Protein AF-A0A918MI54-F1 (afdb_monomer_lite)

pLDDT: mean 80.26, std 11.59, range [43.91, 94.25]

Structure (mmCIF, N/CA/C/O backbone):
data_AF-A0A918MI54-F1
#
_entry.id   AF-A0A918MI54-F1
#
loop_
_atom_site.group_PDB
_atom_site.id
_atom_site.type_symbol
_atom_site.label_atom_id
_atom_site.label_alt_id
_atom_site.label_comp_id
_atom_site.label_asym_id
_atom_site.label_entity_id
_atom_site.label_seq_id
_atom_site.pdbx_PDB_ins_code
_atom_site.Cartn_x
_atom_site.Cartn_y
_atom_site.Cartn_z
_atom_site.occupancy
_atom_site.B_iso_or_equiv
_atom_site.auth_seq_id
_atom_site.auth_comp_id
_atom_site.auth_asym_id
_atom_site.auth_atom_id
_atom_site.pdbx_PDB_model_num
ATOM 1 N N . MET A 1 1 ? -8.573 -11.934 -13.519 1.00 43.91 1 MET A N 1
ATOM 2 C CA . MET A 1 1 ? -7.963 -10.704 -12.968 1.00 43.91 1 MET A CA 1
ATOM 3 C C . MET A 1 1 ? -8.972 -10.067 -12.019 1.00 43.91 1 MET A C 1
ATOM 5 O O . MET A 1 1 ? -9.834 -9.338 -12.474 1.00 43.91 1 MET A O 1
ATOM 9 N N . THR A 1 2 ? -8.944 -10.415 -10.734 1.00 51.41 2 THR A N 1
ATOM 10 C CA . THR A 1 2 ? -9.939 -9.977 -9.725 1.00 51.41 2 THR A CA 1
ATOM 11 C C . THR A 1 2 ? -9.259 -9.329 -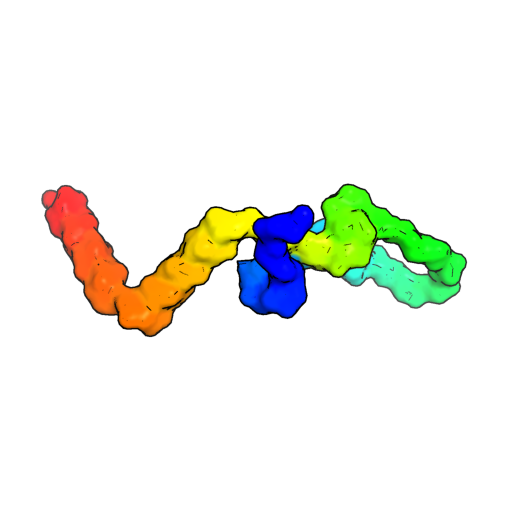8.513 1.00 51.41 2 THR A C 1
ATOM 13 O O . THR A 1 2 ? -9.726 -9.442 -7.385 1.00 51.41 2 THR A O 1
ATOM 16 N N . GLY A 1 3 ? -8.110 -8.686 -8.741 1.00 53.47 3 GLY A N 1
ATOM 17 C CA . GLY A 1 3 ? -7.395 -7.920 -7.722 1.00 53.47 3 GLY A CA 1
ATOM 18 C C . GLY A 1 3 ? -7.811 -6.444 -7.731 1.00 53.47 3 GLY A C 1
ATOM 19 O O . GLY A 1 3 ? -8.247 -5.950 -8.774 1.00 53.47 3 GLY A O 1
ATOM 20 N N . PRO A 1 4 ? -7.681 -5.736 -6.596 1.00 58.22 4 PRO A N 1
ATOM 21 C CA . PRO A 1 4 ? -7.939 -4.302 -6.517 1.00 58.22 4 PRO A CA 1
ATOM 22 C C . PRO A 1 4 ? -7.089 -3.538 -7.538 1.00 58.22 4 PRO A C 1
ATOM 24 O O . PRO A 1 4 ? -5.927 -3.865 -7.779 1.00 58.22 4 PRO A O 1
ATOM 27 N N . THR A 1 5 ? -7.694 -2.532 -8.170 1.00 63.84 5 THR A N 1
ATOM 28 C CA . THR A 1 5 ? -7.025 -1.742 -9.205 1.00 63.84 5 THR A CA 1
ATOM 29 C C . THR A 1 5 ? -5.830 -0.977 -8.613 1.00 63.84 5 THR A C 1
ATOM 31 O O . THR A 1 5 ? -5.978 -0.348 -7.557 1.00 63.84 5 THR A O 1
ATOM 34 N N . PRO A 1 6 ? -4.656 -0.995 -9.275 1.00 65.69 6 PRO A N 1
ATOM 35 C CA . PRO A 1 6 ? -3.466 -0.294 -8.798 1.00 65.69 6 PRO A CA 1
ATOM 36 C C . PRO A 1 6 ? -3.594 1.234 -8.886 1.00 65.69 6 PRO A C 1
ATOM 38 O O . PRO A 1 6 ? -2.773 1.948 -8.322 1.00 65.69 6 PRO A O 1
ATOM 41 N N . TYR A 1 7 ? -4.621 1.737 -9.578 1.00 71.69 7 TYR A N 1
ATOM 42 C CA . TYR A 1 7 ? -4.855 3.168 -9.787 1.00 71.69 7 TYR A CA 1
ATOM 43 C C . TYR A 1 7 ? -5.583 3.858 -8.622 1.00 71.69 7 TYR A C 1
ATOM 45 O O . TYR A 1 7 ? -5.751 5.074 -8.643 1.00 71.69 7 TYR A O 1
ATOM 53 N N . LEU A 1 8 ? -6.032 3.106 -7.612 1.00 77.62 8 LEU A N 1
ATOM 54 C CA . LEU A 1 8 ? -6.627 3.673 -6.403 1.00 77.62 8 LEU A CA 1
ATOM 55 C C . LEU A 1 8 ? -5.543 3.981 -5.366 1.00 77.62 8 LEU A C 1
ATOM 57 O O . LEU A 1 8 ? -4.666 3.160 -5.090 1.00 77.62 8 LEU A O 1
ATOM 61 N N . HIS 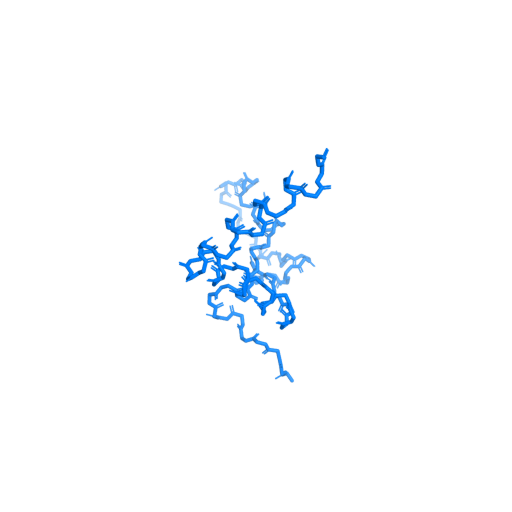A 1 9 ? -5.634 5.169 -4.769 1.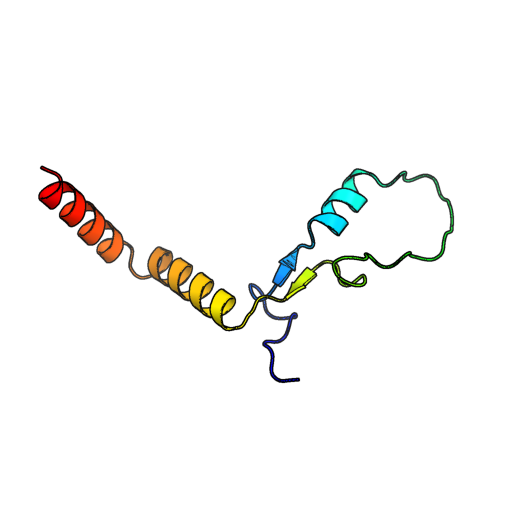00 77.19 9 HIS A N 1
ATOM 62 C CA . HIS A 1 9 ? -4.721 5.605 -3.719 1.00 77.19 9 HIS A CA 1
ATOM 63 C C . HIS A 1 9 ? -4.744 4.631 -2.529 1.00 77.19 9 HIS A C 1
ATOM 65 O O . HIS A 1 9 ? -5.813 4.257 -2.051 1.00 77.19 9 HIS A O 1
ATOM 71 N N . GLY A 1 10 ? -3.562 4.236 -2.047 1.00 81.12 10 GLY A N 1
ATOM 72 C CA . GLY A 1 10 ? -3.408 3.298 -0.929 1.00 81.12 10 GLY A CA 1
ATOM 73 C C . GLY A 1 10 ? -3.432 1.811 -1.307 1.00 81.12 10 GLY A C 1
ATOM 74 O O . GLY A 1 10 ? -3.245 0.977 -0.426 1.00 81.12 10 GLY A O 1
ATOM 75 N N . ASN A 1 11 ? -3.605 1.463 -2.589 1.00 88.88 11 ASN A N 1
ATOM 76 C CA . ASN A 1 11 ? -3.597 0.065 -3.046 1.00 88.88 11 ASN A CA 1
ATOM 77 C C . ASN A 1 11 ? -2.223 -0.454 -3.480 1.00 88.88 11 ASN A C 1
ATOM 79 O O . ASN A 1 11 ? -2.087 -1.643 -3.772 1.00 88.88 11 ASN A O 1
ATOM 83 N N . CYS A 1 12 ? -1.219 0.413 -3.559 1.00 90.88 12 CYS A N 1
ATOM 84 C CA . CYS A 1 12 ? 0.133 0.043 -3.950 1.00 90.88 12 CYS A CA 1
ATOM 85 C C . CYS A 1 12 ? 1.154 0.735 -3.055 1.00 90.88 12 CYS A C 1
ATOM 87 O O . CYS A 1 12 ? 0.930 1.868 -2.631 1.00 90.88 12 CYS A O 1
ATOM 89 N N . ASP A 1 13 ? 2.297 0.082 -2.875 1.00 91.31 13 ASP A N 1
ATOM 90 C CA . ASP A 1 13 ? 3.499 0.702 -2.326 1.00 91.31 13 ASP A CA 1
ATOM 91 C C . ASP A 1 13 ? 4.434 1.139 -3.463 1.00 91.31 13 ASP A C 1
ATOM 93 O O . ASP A 1 13 ? 4.457 0.501 -4.527 1.00 91.31 13 ASP A O 1
ATOM 97 N N . PRO A 1 14 ? 5.222 2.213 -3.284 1.00 89.75 14 PRO A N 1
ATOM 98 C CA . PRO A 1 14 ? 6.273 2.540 -4.232 1.00 89.75 14 PRO A CA 1
ATOM 99 C C . PRO A 1 14 ? 7.306 1.408 -4.292 1.00 89.75 14 PRO A C 1
ATOM 101 O O . PRO A 1 14 ? 7.588 0.710 -3.316 1.00 89.75 14 PRO A O 1
ATOM 104 N N . CYS A 1 15 ? 7.872 1.183 -5.475 1.00 90.69 15 CYS A N 1
ATOM 105 C CA . CYS A 1 15 ? 8.915 0.181 -5.631 1.00 90.69 15 CYS A CA 1
ATOM 106 C C . CYS A 1 15 ? 10.249 0.735 -5.116 1.00 90.69 15 CYS A C 1
ATOM 108 O O . CYS A 1 15 ? 10.899 1.504 -5.823 1.00 90.69 15 CYS A O 1
ATOM 110 N N . ALA A 1 16 ? 10.704 0.259 -3.955 1.00 91.19 16 ALA A N 1
ATOM 111 C CA . ALA A 1 16 ? 11.976 0.673 -3.352 1.00 91.19 16 ALA A CA 1
ATOM 112 C C . ALA A 1 16 ? 13.180 0.533 -4.308 1.00 91.19 16 ALA A C 1
ATOM 114 O O . ALA A 1 16 ? 14.054 1.392 -4.358 1.00 91.19 16 ALA A O 1
ATOM 115 N N . ALA A 1 17 ? 13.210 -0.508 -5.151 1.00 89.69 17 ALA A N 1
ATOM 116 C CA . ALA A 1 17 ? 14.269 -0.672 -6.153 1.00 89.69 17 ALA A CA 1
ATOM 117 C C . ALA A 1 17 ? 14.254 0.431 -7.228 1.00 89.69 17 ALA A C 1
ATOM 119 O O . ALA A 1 17 ? 15.302 0.806 -7.752 1.00 89.69 17 ALA A O 1
ATOM 120 N N . CYS A 1 18 ? 13.073 0.943 -7.583 1.00 86.00 18 CYS A N 1
ATOM 121 C CA . CYS A 1 18 ? 12.949 2.082 -8.487 1.00 86.00 18 CYS A CA 1
ATOM 122 C C . CYS A 1 18 ? 13.308 3.399 -7.796 1.00 86.00 18 CYS A C 1
ATOM 124 O O . CYS A 1 18 ? 13.903 4.248 -8.451 1.00 86.00 18 CYS A O 1
ATOM 126 N N . GLU A 1 19 ? 12.982 3.566 -6.515 1.00 85.88 19 GLU A N 1
ATOM 127 C CA . GLU A 1 19 ? 13.389 4.737 -5.727 1.00 85.88 19 GLU A CA 1
ATOM 128 C C . GLU A 1 19 ? 14.917 4.819 -5.620 1.00 85.88 19 GLU A C 1
ATOM 130 O O . GLU A 1 19 ? 15.498 5.824 -6.018 1.00 85.88 19 GLU A O 1
ATOM 135 N N . LEU A 1 20 ? 15.579 3.710 -5.278 1.00 84.38 20 LEU A N 1
ATOM 136 C CA . LEU A 1 20 ? 17.045 3.612 -5.249 1.00 84.38 20 LEU A CA 1
ATOM 137 C C . LEU A 1 20 ? 17.691 3.892 -6.616 1.00 84.38 20 LEU A C 1
ATOM 139 O O . LEU A 1 20 ? 18.730 4.543 -6.705 1.00 84.38 20 LEU A O 1
ATOM 143 N N . ARG A 1 21 ? 17.081 3.423 -7.717 1.00 75.81 21 ARG A N 1
ATOM 144 C CA . ARG A 1 21 ? 17.574 3.735 -9.071 1.00 75.81 21 ARG A CA 1
ATOM 145 C C . ARG A 1 21 ? 17.478 5.223 -9.406 1.00 75.81 21 ARG A C 1
ATOM 147 O O . ARG A 1 21 ? 18.307 5.687 -10.178 1.00 75.81 21 ARG A O 1
ATOM 154 N N . ARG A 1 22 ? 16.489 5.952 -8.875 1.00 66.88 22 ARG A N 1
ATOM 155 C CA . ARG A 1 22 ? 16.347 7.401 -9.105 1.00 66.88 22 ARG A CA 1
ATOM 156 C C . ARG A 1 22 ? 17.435 8.199 -8.390 1.00 66.88 22 ARG A C 1
ATOM 158 O O . ARG A 1 22 ? 17.894 9.187 -8.944 1.00 66.88 22 ARG A O 1
ATOM 165 N N . GLU A 1 23 ? 17.875 7.754 -7.215 1.00 60.56 23 GLU A N 1
ATOM 166 C CA . GLU A 1 23 ? 18.969 8.391 -6.463 1.00 60.56 23 GLU A CA 1
ATOM 167 C C . GLU A 1 23 ? 20.338 8.218 -7.143 1.00 60.56 23 GLU A C 1
ATOM 169 O O . GLU A 1 23 ? 21.206 9.078 -7.032 1.00 60.56 23 GLU A O 1
ATOM 174 N N . MET A 1 24 ? 20.519 7.115 -7.872 1.00 61.75 24 MET A N 1
ATOM 175 C CA . MET A 1 24 ? 21.794 6.709 -8.481 1.00 61.75 24 MET A CA 1
ATOM 176 C C . MET A 1 24 ? 21.896 7.029 -9.981 1.00 61.75 24 MET A C 1
ATOM 178 O O . MET A 1 24 ? 22.831 6.577 -10.646 1.00 61.75 24 MET A O 1
ATOM 182 N N . GLN A 1 25 ? 20.921 7.737 -10.559 1.00 62.81 25 GLN A N 1
ATOM 183 C CA . GLN A 1 25 ? 20.915 8.010 -11.994 1.00 62.81 25 GLN A CA 1
ATOM 184 C C . GLN A 1 25 ? 21.918 9.113 -12.348 1.00 62.81 25 GLN A C 1
ATOM 186 O O . GLN A 1 25 ? 21.681 10.294 -12.108 1.00 62.81 25 GLN A O 1
ATOM 191 N N . ASP A 1 26 ? 23.024 8.702 -12.971 1.00 59.22 26 ASP A N 1
ATOM 192 C CA . ASP A 1 26 ? 23.890 9.583 -13.753 1.00 59.22 26 ASP A CA 1
ATOM 193 C C . ASP A 1 26 ? 23.034 10.311 -14.806 1.00 59.22 26 ASP A C 1
ATOM 195 O O . ASP A 1 26 ? 22.375 9.679 -15.637 1.00 59.22 26 ASP A O 1
ATOM 199 N N . THR A 1 27 ? 22.987 11.641 -14.718 1.00 67.31 27 THR A N 1
ATOM 200 C CA . THR A 1 27 ? 22.190 12.509 -15.597 1.00 67.31 27 THR A CA 1
ATOM 201 C C . THR A 1 27 ? 22.879 12.780 -16.932 1.00 67.31 27 TH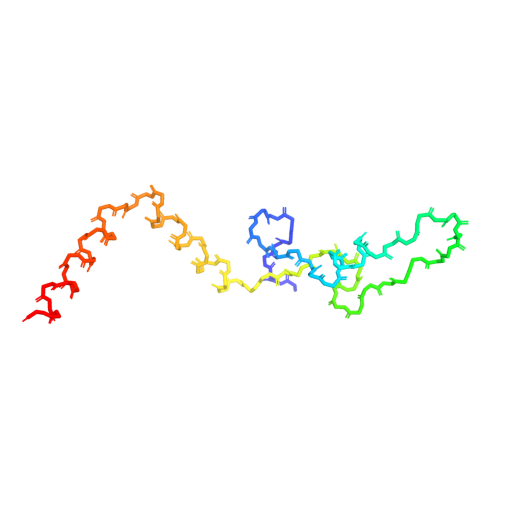R A C 1
ATOM 203 O O . THR A 1 27 ? 22.313 13.477 -17.780 1.00 67.31 27 THR A O 1
ATOM 206 N N . ALA A 1 28 ? 24.079 12.228 -17.148 1.00 69.44 28 ALA A N 1
ATOM 207 C CA . ALA A 1 28 ? 24.749 12.294 -18.432 1.00 69.44 28 ALA A CA 1
ATOM 208 C C . ALA A 1 28 ? 23.844 11.714 -19.540 1.00 69.44 28 ALA A C 1
ATOM 210 O O . ALA A 1 28 ? 23.276 10.626 -19.385 1.00 69.44 28 ALA A O 1
ATOM 211 N N . PRO A 1 29 ? 23.692 12.414 -20.678 1.00 61.12 29 PRO A N 1
ATOM 212 C CA . PRO A 1 29 ? 22.801 12.003 -21.754 1.00 61.12 29 PRO A CA 1
ATOM 213 C C . PRO A 1 29 ? 23.371 10.781 -22.482 1.00 61.12 29 PRO A C 1
ATOM 215 O O . PRO A 1 29 ? 24.044 10.889 -23.504 1.00 61.12 29 PRO A O 1
ATOM 218 N N . ILE A 1 30 ? 23.084 9.593 -21.957 1.00 70.19 30 ILE A N 1
ATOM 219 C CA . ILE A 1 30 ? 23.333 8.325 -22.633 1.00 70.19 30 ILE A CA 1
ATOM 220 C C . ILE A 1 30 ? 21.976 7.746 -23.015 1.00 70.19 30 ILE A C 1
ATOM 222 O O . ILE A 1 30 ? 21.236 7.231 -22.178 1.00 70.19 30 ILE A O 1
ATOM 226 N N . ILE A 1 31 ? 21.642 7.828 -24.302 1.00 67.31 31 ILE A N 1
ATOM 227 C CA . ILE A 1 31 ? 20.411 7.244 -24.835 1.00 67.31 31 ILE A CA 1
ATOM 228 C C . ILE A 1 31 ? 20.568 5.719 -24.798 1.00 67.31 31 ILE A C 1
ATOM 230 O O . ILE A 1 31 ? 21.266 5.127 -25.619 1.00 67.31 31 ILE A O 1
ATOM 234 N N . ARG A 1 32 ? 19.936 5.076 -23.813 1.00 66.44 32 ARG A N 1
ATOM 235 C CA . ARG A 1 32 ? 19.819 3.616 -23.707 1.00 66.44 32 ARG A CA 1
ATOM 236 C C . ARG A 1 32 ? 18.348 3.236 -23.688 1.00 66.44 32 ARG A C 1
ATOM 238 O O . ARG A 1 32 ? 17.519 3.980 -23.164 1.00 66.44 32 ARG A O 1
ATOM 245 N N . ALA A 1 33 ? 18.029 2.060 -24.224 1.00 70.12 33 ALA A N 1
ATOM 246 C CA . ALA A 1 33 ? 16.697 1.497 -24.062 1.00 70.12 33 ALA A CA 1
ATOM 247 C C . ALA A 1 33 ? 16.379 1.352 -22.557 1.00 70.12 33 ALA A C 1
ATOM 249 O O . ALA A 1 33 ? 17.252 0.918 -21.794 1.00 70.12 33 ALA A O 1
ATOM 250 N N . PRO A 1 34 ? 15.165 1.714 -22.106 1.00 72.19 34 PRO A N 1
ATOM 251 C CA . PRO A 1 34 ? 14.796 1.589 -20.705 1.00 72.19 34 PRO A CA 1
ATOM 252 C C . PRO A 1 34 ? 14.803 0.113 -20.298 1.00 72.19 34 PRO A C 1
ATOM 254 O O . PRO A 1 34 ? 14.034 -0.694 -20.816 1.00 72.19 34 PRO A O 1
ATOM 257 N N . ILE A 1 35 ? 15.680 -0.245 -19.358 1.00 81.19 35 ILE A N 1
ATOM 258 C CA . ILE A 1 35 ? 15.734 -1.598 -18.798 1.00 81.19 35 ILE A CA 1
ATOM 259 C C . ILE A 1 35 ? 14.631 -1.711 -17.737 1.00 81.19 35 ILE A C 1
ATOM 261 O O . ILE A 1 35 ? 14.708 -1.000 -16.722 1.00 81.19 35 ILE A O 1
ATOM 265 N N . PRO A 1 36 ? 13.625 -2.590 -17.917 1.00 84.38 36 PRO A N 1
ATOM 266 C CA . PRO A 1 36 ? 12.555 -2.740 -16.941 1.00 84.38 36 PRO A CA 1
ATOM 267 C C . PRO A 1 36 ? 13.126 -3.163 -15.583 1.00 84.38 36 PRO A C 1
ATOM 269 O O . PRO A 1 36 ? 14.119 -3.884 -15.483 1.00 84.38 36 PRO A O 1
ATOM 272 N N . CYS A 1 37 ? 12.519 -2.675 -14.503 1.00 87.31 37 CYS A N 1
ATOM 273 C CA . CYS A 1 37 ? 12.924 -3.066 -13.158 1.00 87.31 37 CYS A CA 1
ATOM 274 C C . CYS A 1 37 ? 12.548 -4.532 -12.910 1.00 87.31 37 CYS A C 1
ATOM 276 O O . CYS A 1 37 ? 11.382 -4.887 -13.061 1.00 87.31 37 CYS A O 1
ATOM 278 N N . ASN A 1 38 ? 13.498 -5.353 -12.458 1.00 90.69 38 ASN A N 1
ATOM 279 C CA . ASN A 1 38 ? 13.263 -6.776 -12.173 1.00 90.69 38 ASN A CA 1
ATOM 280 C C . ASN A 1 38 ? 12.238 -7.014 -11.052 1.00 90.69 38 ASN A C 1
ATOM 282 O O . ASN A 1 38 ? 11.677 -8.098 -10.961 1.00 90.69 38 ASN A O 1
ATOM 286 N N . VAL A 1 39 ? 11.995 -6.011 -10.201 1.00 91.69 39 VAL A N 1
ATOM 287 C CA . VAL A 1 39 ? 11.076 -6.118 -9.060 1.00 91.69 39 VAL A CA 1
ATOM 288 C C . VAL A 1 39 ? 9.642 -5.768 -9.466 1.00 91.69 39 VAL A C 1
ATOM 290 O O . VAL A 1 39 ? 8.731 -6.563 -9.275 1.00 91.69 39 VAL A O 1
ATOM 293 N N . CYS A 1 40 ? 9.417 -4.588 -10.053 1.00 89.06 40 CYS A N 1
ATOM 294 C CA . CYS A 1 40 ? 8.064 -4.124 -10.400 1.00 89.06 40 CYS A CA 1
ATOM 295 C C . CYS A 1 40 ? 7.685 -4.320 -11.879 1.00 89.06 40 CYS A C 1
ATOM 297 O O . CYS A 1 40 ? 6.559 -4.004 -12.278 1.00 89.06 40 CYS A O 1
ATOM 299 N N . GLY A 1 41 ? 8.611 -4.801 -12.712 1.00 88.50 41 GLY A N 1
ATOM 300 C CA . GLY A 1 41 ? 8.432 -4.918 -14.162 1.00 88.50 41 GLY A CA 1
ATOM 301 C C . GLY A 1 41 ? 8.375 -3.568 -14.883 1.00 88.50 41 GLY A C 1
ATOM 302 O O . GLY A 1 41 ? 7.787 -3.476 -15.951 1.00 88.50 41 GLY A O 1
ATOM 303 N N . GLY A 1 42 ? 8.920 -2.504 -14.283 1.00 85.50 42 GLY A N 1
ATOM 304 C CA . GLY A 1 42 ? 8.877 -1.144 -14.840 1.00 85.50 42 GLY A CA 1
ATOM 305 C C . GLY A 1 42 ? 7.634 -0.322 -14.475 1.00 85.50 42 GLY A C 1
ATOM 306 O O . GLY A 1 42 ? 7.511 0.808 -14.930 1.00 85.50 42 GLY A O 1
ATOM 307 N N . ARG A 1 43 ? 6.738 -0.838 -13.622 1.00 86.31 43 ARG A N 1
ATOM 308 C CA . ARG A 1 43 ? 5.537 -0.108 -13.168 1.00 86.31 43 ARG A CA 1
ATOM 309 C C . ARG A 1 43 ? 5.830 1.018 -12.174 1.00 86.31 43 ARG A C 1
ATOM 311 O O . ARG A 1 43 ? 5.078 1.977 -12.100 1.00 86.31 43 ARG A O 1
ATOM 318 N N . GLY A 1 44 ? 6.912 0.902 -11.405 1.00 86.31 44 GLY A N 1
ATOM 319 C CA . GLY A 1 44 ? 7.284 1.864 -10.358 1.00 86.31 44 GLY A CA 1
ATOM 320 C C . GLY A 1 44 ? 6.554 1.674 -9.024 1.00 86.31 44 GLY A C 1
ATOM 321 O O . GLY A 1 44 ? 6.953 2.275 -8.033 1.00 86.31 44 GLY A O 1
ATOM 322 N N . TYR A 1 45 ? 5.557 0.794 -8.971 1.00 89.56 45 TYR A N 1
ATOM 323 C CA . TYR A 1 45 ? 4.784 0.459 -7.776 1.00 89.56 45 TYR A CA 1
ATOM 324 C C . TYR A 1 45 ? 4.563 -1.054 -7.666 1.00 89.56 45 TYR A C 1
ATOM 326 O O . TYR A 1 45 ? 4.660 -1.789 -8.656 1.00 89.56 45 TYR A O 1
ATOM 334 N N . LEU A 1 46 ? 4.275 -1.509 -6.450 1.00 90.88 46 LEU A N 1
ATOM 335 C CA . LEU A 1 46 ? 3.963 -2.889 -6.103 1.00 90.88 46 LEU A CA 1
ATOM 336 C C . LEU A 1 46 ? 2.535 -2.957 -5.546 1.00 90.88 46 LEU A C 1
ATOM 338 O O . LEU A 1 46 ? 2.249 -2.289 -4.553 1.00 90.88 46 LEU A O 1
ATOM 342 N N . PRO A 1 47 ? 1.626 -3.725 -6.174 1.00 89.81 47 PRO A N 1
ATOM 343 C CA . PRO A 1 47 ? 0.252 -3.827 -5.707 1.00 89.81 47 PRO A CA 1
ATOM 344 C C . PRO A 1 47 ? 0.185 -4.577 -4.377 1.00 89.81 47 PRO A C 1
ATOM 346 O O . PRO A 1 47 ? 0.841 -5.604 -4.188 1.00 89.81 47 PRO A O 1
ATOM 349 N N . LEU A 1 48 ? -0.653 -4.080 -3.476 1.00 90.56 48 LEU A N 1
ATOM 350 C CA . LEU A 1 48 ? -0.962 -4.733 -2.215 1.00 90.56 48 LEU A CA 1
ATOM 351 C C . LEU A 1 48 ? -2.002 -5.834 -2.417 1.00 90.56 48 LEU A C 1
ATOM 353 O O . LEU A 1 48 ? -2.840 -5.794 -3.323 1.00 90.56 48 LEU A O 1
ATOM 357 N N . SER A 1 49 ? -1.979 -6.823 -1.526 1.00 90.62 49 SER A N 1
ATOM 358 C CA . SER A 1 49 ? -3.069 -7.791 -1.447 1.00 90.62 49 SER A CA 1
ATOM 359 C C . SER A 1 49 ? -4.341 -7.117 -0.924 1.00 90.62 49 SER A C 1
ATOM 361 O O . SER A 1 49 ? -4.278 -6.156 -0.155 1.00 90.62 49 SER A O 1
ATOM 363 N N . ALA A 1 50 ? -5.511 -7.652 -1.280 1.00 90.62 50 ALA A N 1
ATOM 364 C CA . ALA A 1 50 ? -6.783 -7.149 -0.756 1.00 90.62 50 ALA A CA 1
ATOM 365 C C . ALA A 1 50 ? -6.827 -7.168 0.785 1.00 90.62 50 ALA A C 1
ATOM 367 O O . ALA A 1 50 ? -7.323 -6.227 1.398 1.00 90.62 50 ALA A O 1
ATOM 368 N N . ALA A 1 51 ? -6.259 -8.207 1.410 1.00 93.50 51 ALA A N 1
ATOM 369 C CA . ALA A 1 51 ? -6.178 -8.319 2.865 1.00 93.50 51 ALA A CA 1
ATOM 370 C C . ALA A 1 51 ? -5.331 -7.197 3.488 1.00 93.50 51 ALA A C 1
ATOM 372 O O . ALA A 1 51 ? -5.728 -6.614 4.495 1.00 93.50 51 ALA A O 1
ATOM 373 N N . GLU A 1 52 ? -4.196 -6.864 2.871 1.00 93.75 52 GLU A N 1
ATOM 374 C CA . GLU A 1 52 ? -3.322 -5.793 3.352 1.00 93.75 52 GLU A CA 1
ATOM 375 C C . GLU A 1 52 ? -3.967 -4.413 3.178 1.00 93.75 52 GLU A C 1
ATOM 377 O O . GLU A 1 52 ? -3.907 -3.592 4.091 1.00 93.75 52 GLU A O 1
ATOM 382 N N . ILE A 1 53 ? -4.662 -4.183 2.059 1.00 92.50 53 ILE A N 1
ATOM 383 C CA . ILE A 1 53 ? -5.424 -2.947 1.827 1.00 92.50 53 ILE A CA 1
ATOM 384 C C . ILE A 1 53 ? -6.461 -2.758 2.933 1.00 92.50 53 ILE A C 1
ATOM 386 O O . ILE A 1 53 ? -6.440 -1.743 3.625 1.00 92.50 53 ILE A O 1
ATOM 390 N N . VAL A 1 54 ? -7.316 -3.762 3.164 1.00 92.69 54 VAL A N 1
ATOM 391 C CA . VAL A 1 54 ? -8.348 -3.704 4.213 1.00 92.69 54 VAL A CA 1
ATOM 392 C C . VAL A 1 54 ? -7.720 -3.460 5.583 1.00 92.69 54 VAL A C 1
ATOM 394 O O . VAL A 1 54 ? -8.192 -2.604 6.331 1.00 92.69 54 VAL A O 1
ATOM 397 N N . ARG A 1 55 ? -6.633 -4.169 5.908 1.00 94.25 55 ARG A N 1
ATOM 398 C CA . ARG A 1 55 ? -5.926 -4.002 7.180 1.00 94.25 55 ARG A CA 1
ATOM 399 C C . ARG A 1 55 ? -5.453 -2.562 7.376 1.00 94.25 55 ARG A C 1
ATOM 401 O O . ARG A 1 55 ? -5.743 -1.974 8.419 1.00 94.25 55 ARG A O 1
ATOM 408 N N . ARG A 1 56 ? -4.752 -1.988 6.393 1.00 93.56 56 ARG A N 1
ATOM 409 C CA . ARG A 1 56 ? -4.238 -0.611 6.461 1.00 93.56 56 ARG A CA 1
ATOM 410 C C . ARG A 1 56 ? -5.371 0.406 6.567 1.00 93.56 56 ARG A C 1
ATOM 412 O O . ARG A 1 56 ? -5.306 1.294 7.413 1.00 93.56 56 ARG A O 1
ATOM 419 N N . THR A 1 57 ? -6.440 0.236 5.787 1.00 91.06 57 THR A N 1
ATOM 420 C CA . THR A 1 57 ? -7.616 1.114 5.844 1.00 91.06 57 THR A CA 1
ATOM 421 C C . THR A 1 57 ? -8.282 1.088 7.217 1.00 91.06 57 THR A C 1
ATOM 423 O O . THR A 1 57 ? -8.613 2.144 7.746 1.00 91.06 57 THR A O 1
ATOM 426 N N . VAL A 1 58 ? -8.454 -0.087 7.831 1.00 91.56 58 VAL A N 1
ATOM 427 C CA . VAL A 1 58 ? -9.064 -0.199 9.168 1.00 91.56 58 VAL A CA 1
ATOM 428 C C . VAL A 1 58 ? -8.185 0.436 10.247 1.00 91.56 58 VAL A C 1
ATOM 430 O O . VAL A 1 58 ? -8.714 1.094 11.144 1.00 91.56 58 VAL A O 1
ATOM 433 N N . ILE A 1 59 ? -6.861 0.264 10.171 1.00 90.75 59 ILE A N 1
ATOM 434 C CA . ILE A 1 59 ? -5.914 0.908 11.096 1.00 90.75 59 ILE A CA 1
ATOM 435 C C . ILE A 1 59 ? -6.046 2.432 11.008 1.00 90.75 59 ILE A C 1
ATOM 437 O O . ILE A 1 59 ? -6.218 3.096 12.031 1.00 90.75 59 ILE A O 1
ATOM 441 N N . GLU A 1 60 ? -6.033 2.975 9.793 1.00 89.50 60 GLU A N 1
ATOM 442 C CA . GLU A 1 60 ? -6.108 4.419 9.582 1.00 89.50 60 GLU A CA 1
ATOM 443 C C . GLU A 1 60 ? -7.485 4.985 9.961 1.00 89.50 60 GLU A C 1
ATOM 445 O O . GLU A 1 60 ? -7.579 6.010 10.637 1.00 89.50 60 GLU A O 1
ATOM 450 N N . ALA A 1 61 ? -8.565 4.27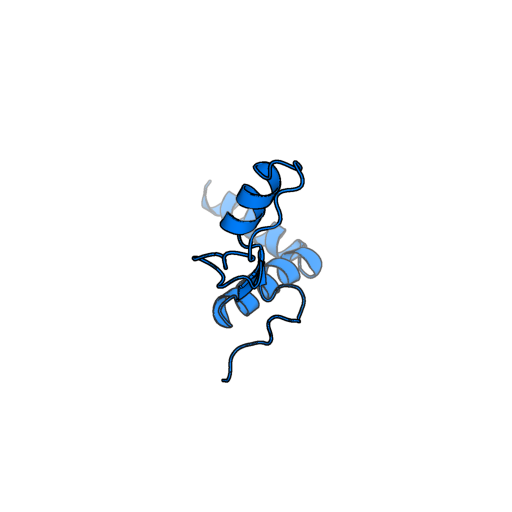0 9.639 1.00 88.94 61 ALA A N 1
ATOM 451 C CA . ALA A 1 61 ? -9.915 4.638 10.053 1.00 88.94 61 ALA A CA 1
ATOM 452 C C . ALA A 1 61 ? -10.066 4.646 11.581 1.00 88.94 61 ALA A C 1
ATOM 454 O O . ALA A 1 61 ? -10.684 5.555 12.130 1.00 88.94 61 ALA A O 1
ATOM 455 N N . ARG A 1 62 ? -9.470 3.679 12.293 1.00 88.75 62 ARG A N 1
ATOM 456 C CA . ARG A 1 62 ? -9.434 3.687 13.766 1.00 88.75 62 ARG A CA 1
ATOM 457 C C . ARG A 1 62 ? -8.732 4.923 14.310 1.00 88.75 62 ARG A C 1
ATOM 459 O O . ARG A 1 62 ? -9.255 5.542 15.232 1.00 88.75 62 ARG A O 1
ATOM 466 N N . ARG A 1 63 ? -7.589 5.288 13.725 1.00 86.31 63 ARG A N 1
ATOM 467 C CA . ARG A 1 63 ? -6.813 6.468 14.122 1.00 86.31 63 ARG A CA 1
ATOM 468 C C . ARG A 1 63 ? -7.602 7.766 13.933 1.00 86.31 63 ARG A C 1
ATOM 470 O O . ARG A 1 63 ? -7.565 8.623 14.808 1.00 86.31 63 ARG A O 1
ATOM 477 N N . ILE A 1 64 ? -8.302 7.906 12.807 1.00 88.44 64 ILE A N 1
ATOM 478 C CA . ILE A 1 64 ? -9.011 9.141 12.440 1.00 88.44 64 ILE A CA 1
ATOM 479 C C . ILE A 1 64 ? -10.371 9.251 13.144 1.00 88.44 64 ILE A C 1
ATOM 481 O O . ILE A 1 64 ? -10.709 10.316 13.654 1.00 88.44 64 ILE A O 1
ATOM 485 N N . TYR A 1 65 ? -11.156 8.171 13.175 1.00 86.25 65 TYR A N 1
ATOM 486 C CA . TYR A 1 65 ? -12.567 8.222 13.582 1.00 86.25 65 TYR A CA 1
ATOM 487 C C . TYR A 1 65 ? -12.845 7.697 14.996 1.00 86.25 65 TYR A C 1
ATOM 489 O O . TYR A 1 65 ? -13.895 8.009 15.554 1.00 86.25 65 TYR A O 1
ATOM 497 N N . TRP A 1 66 ? -11.933 6.929 15.605 1.00 86.94 66 TRP A N 1
ATOM 498 C CA . TRP A 1 66 ? -12.136 6.335 16.937 1.00 86.94 66 TRP A CA 1
ATOM 499 C C . TRP A 1 66 ? -10.970 6.549 17.927 1.00 86.94 66 TRP A C 1
ATOM 501 O O . TRP A 1 66 ? -10.602 5.605 18.637 1.00 86.94 66 TRP A O 1
ATOM 511 N N . PRO A 1 67 ? -10.413 7.769 18.069 1.00 81.12 67 PRO A N 1
ATOM 512 C CA . PRO A 1 67 ? -9.265 8.013 18.952 1.00 81.12 67 PRO A CA 1
ATOM 513 C C . PRO A 1 67 ? -9.531 7.607 20.416 1.00 81.12 67 PRO A C 1
ATOM 515 O O . PRO A 1 67 ? -8.714 6.929 21.034 1.00 81.12 67 PRO A O 1
ATOM 518 N N . MET A 1 68 ? -10.737 7.868 20.930 1.00 78.44 68 MET A N 1
ATOM 519 C CA . MET A 1 68 ? -11.134 7.522 22.307 1.00 78.44 68 MET A CA 1
ATOM 520 C C . MET A 1 68 ? -11.201 6.010 22.592 1.00 78.44 68 MET A C 1
ATOM 522 O O . MET A 1 68 ? -11.274 5.583 23.747 1.00 78.44 68 MET A O 1
ATOM 526 N N . VAL A 1 69 ? -11.273 5.167 21.557 1.00 76.44 69 VAL A N 1
ATOM 527 C CA . VAL A 1 69 ? -11.229 3.706 21.730 1.00 76.44 69 VAL A CA 1
ATOM 528 C C . VAL A 1 69 ? -9.789 3.258 21.959 1.00 76.44 69 VAL A C 1
ATOM 530 O O . VAL A 1 69 ? -9.555 2.419 22.826 1.00 76.44 69 VAL A O 1
ATOM 533 N N . ALA A 1 70 ? -8.834 3.849 21.236 1.00 76.44 70 ALA A N 1
ATOM 534 C CA . ALA A 1 70 ? -7.412 3.582 21.432 1.00 76.44 70 ALA A CA 1
ATOM 535 C C . ALA A 1 70 ? -6.953 4.024 22.832 1.00 76.44 70 ALA A C 1
ATOM 537 O O . ALA A 1 70 ? -6.302 3.253 23.532 1.00 76.44 70 ALA A O 1
ATOM 538 N N . GLU A 1 71 ? -7.381 5.207 23.279 1.00 79.31 71 GLU A N 1
ATOM 539 C CA . GLU A 1 71 ? -7.087 5.723 24.625 1.00 79.31 71 GLU A CA 1
ATOM 540 C C . GLU A 1 71 ? -7.599 4.788 25.730 1.00 79.31 71 GLU A C 1
ATOM 542 O O . GLU A 1 71 ? -6.859 4.452 26.655 1.00 79.31 71 GLU A O 1
ATOM 547 N N . ARG A 1 72 ? -8.842 4.299 25.611 1.00 76.75 72 ARG A N 1
ATOM 548 C CA . ARG A 1 72 ? -9.419 3.349 26.576 1.00 76.75 72 ARG A CA 1
ATOM 549 C C . ARG A 1 72 ? -8.675 2.016 26.612 1.00 76.75 72 ARG A C 1
ATOM 551 O O . ARG A 1 72 ? -8.433 1.491 27.693 1.00 76.75 72 ARG A O 1
ATOM 558 N N . GLN A 1 73 ? -8.288 1.480 25.455 1.00 79.69 73 GLN A N 1
ATOM 559 C CA . GLN A 1 73 ? -7.503 0.242 25.392 1.00 79.69 73 GLN A CA 1
ATOM 560 C C . GLN A 1 73 ? -6.133 0.409 26.055 1.00 79.69 73 GLN A C 1
ATOM 562 O O . GLN A 1 73 ? -5.690 -0.475 26.785 1.00 79.69 73 GLN A O 1
ATOM 567 N N . GLN A 1 74 ? -5.487 1.556 25.848 1.00 81.69 74 GLN A N 1
ATOM 568 C CA . GLN A 1 74 ? -4.181 1.852 26.429 1.00 81.69 74 GLN A CA 1
ATOM 569 C C . GLN A 1 74 ? -4.255 2.013 27.955 1.00 81.69 74 GLN A C 1
ATOM 571 O O . GLN A 1 74 ? -3.411 1.475 28.669 1.00 81.69 74 GLN A O 1
ATOM 576 N N . GLN A 1 75 ? -5.297 2.675 28.469 1.00 80.50 75 GLN A N 1
ATOM 577 C CA . GLN A 1 75 ? -5.556 2.773 29.912 1.00 80.50 75 GLN A CA 1
ATOM 578 C C . GLN A 1 75 ? -5.818 1.402 30.549 1.00 80.50 75 GLN A C 1
ATOM 580 O O . GLN A 1 75 ? -5.339 1.124 31.647 1.00 80.50 75 GLN A O 1
ATOM 585 N N . GLN A 1 76 ? -6.545 0.523 29.858 1.00 80.06 76 GLN A N 1
ATOM 586 C CA . GLN A 1 76 ? -6.854 -0.814 30.358 1.00 80.06 76 GLN A CA 1
ATOM 587 C C . GLN A 1 76 ? -5.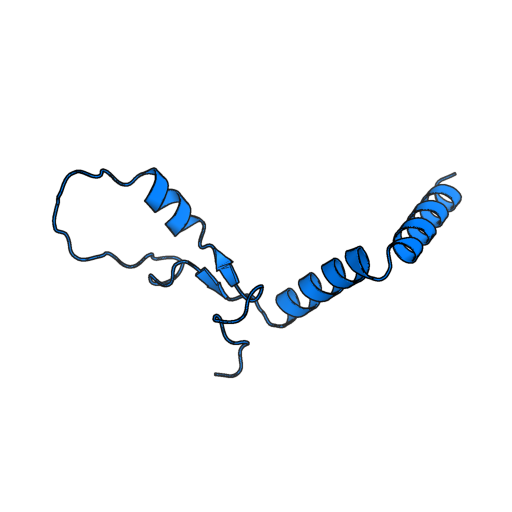604 -1.705 30.438 1.00 80.06 76 GLN A C 1
ATOM 589 O O . GLN A 1 76 ? -5.375 -2.338 31.464 1.00 80.06 76 GLN A O 1
ATOM 594 N N . GLN A 1 77 ? -4.734 -1.661 29.425 1.00 84.19 77 GLN A N 1
ATOM 595 C CA . GLN A 1 77 ? -3.442 -2.362 29.448 1.00 84.19 77 GLN A CA 1
ATOM 596 C C . GLN A 1 77 ? -2.528 -1.879 30.584 1.00 84.19 77 GLN A C 1
ATOM 598 O O . GLN A 1 77 ? -1.823 -2.677 31.194 1.00 84.19 77 GLN A O 1
ATOM 603 N N . GLN A 1 78 ? -2.544 -0.578 30.894 1.00 82.25 78 GLN A N 1
ATOM 604 C CA . GLN A 1 78 ? -1.779 -0.014 32.012 1.00 82.25 78 GLN A CA 1
ATOM 605 C C . GLN A 1 78 ? -2.316 -0.454 33.381 1.00 82.25 78 GLN A C 1
ATOM 607 O O . GLN A 1 78 ? -1.530 -0.609 34.311 1.00 82.25 78 GLN A O 1
ATOM 612 N N . MET A 1 79 ? -3.632 -0.650 33.508 1.00 76.69 79 MET A N 1
ATOM 613 C CA . MET A 1 79 ? -4.259 -1.165 34.731 1.00 76.69 79 MET A CA 1
ATOM 614 C C . MET A 1 79 ? -3.964 -2.653 34.949 1.00 76.69 79 MET A C 1
ATOM 616 O O . MET A 1 79 ? -3.750 -3.057 36.082 1.00 76.69 79 MET A O 1
ATOM 620 N N . GLU A 1 80 ? -3.940 -3.457 33.884 1.00 81.31 80 GLU A N 1
ATOM 621 C CA . GLU A 1 80 ? -3.643 -4.898 33.951 1.00 81.31 80 GLU A CA 1
ATOM 622 C C . GLU A 1 80 ? -2.155 -5.198 34.195 1.00 81.31 80 GLU A C 1
ATOM 624 O O . GLU A 1 80 ? -1.814 -6.253 34.723 1.00 81.31 80 GLU A O 1
ATOM 629 N N . ALA A 1 81 ? -1.260 -4.283 33.814 1.00 77.19 81 ALA A N 1
ATOM 630 C CA . ALA A 1 81 ? 0.185 -4.427 33.990 1.00 77.19 81 ALA A CA 1
ATOM 631 C C . ALA A 1 81 ? 0.699 -4.010 35.384 1.00 77.19 81 ALA A C 1
ATOM 633 O O . ALA A 1 81 ? 1.912 -4.023 35.609 1.00 77.19 81 ALA A O 1
ATOM 634 N N . ARG A 1 82 ? -0.193 -3.594 36.289 1.00 63.94 82 ARG A N 1
ATOM 635 C CA . ARG A 1 82 ? 0.127 -3.027 37.602 1.00 63.94 82 ARG A CA 1
ATOM 636 C C . ARG A 1 82 ? -0.356 -3.930 38.729 1.00 63.94 82 ARG A C 1
ATOM 638 O O . ARG A 1 82 ? 0.377 -3.999 39.738 1.00 63.94 82 ARG A O 1
#

Foldseek 3Di:
DPFDDPPDPQQWDFDPQVVVCVVVDDPPPDDDDDDQDPPCRNPRIGGDGPVVSVVVVVVVCCVPPPVVVVVVVVVVVVVVVD

Secondary structure (DSSP, 8-state):
--SPPTTSTTSEEE-HHHHHHHHT---S----PPPPPTTTTTSSEEEPPHHHHHHHHHHHHHHHH-HHHHHHHHHHHHHHT-

Organism: NCBI:txid1054497

Sequence (82 aa):
MTGPTPYLHGNCDPCAACELRREMQDTAPIIRAPIPCNVCGGRGYLPLSAAEIVRRTVIEARRIYWPMVAERQQQQQQMEAR

Radius of gyration: 20.42 Å; chains: 1; bounding box: 37×23×62 Å